Protein AF-A0AAP3EPN4-F1 (afdb_monomer_lite)

Secondary structure (DSSP, 8-state):
----GGGHHHHHHHHHHHHHTSS-HHHHHHHHHHHHHHHHHHHHTT--GGGHHHHHHHHGGG--GGGHHHHHHHHHHT--GGGPPP-HHHHHHHHHHS--SSSTTHHHHHHHHHTTT-SS--

Organism: Escherichia coli (NCBI:txid562)

Structure (mmCIF, N/CA/C/O backbone):
data_AF-A0AAP3EPN4-F1
#
_entry.id   AF-A0AAP3EPN4-F1
#
loop_
_atom_site.group_PDB
_atom_site.id
_atom_site.type_symbol
_atom_site.label_atom_id
_atom_site.label_alt_id
_atom_site.label_comp_id
_atom_site.label_asym_id
_atom_site.label_entity_id
_atom_site.label_seq_id
_atom_site.pdbx_PDB_ins_code
_atom_site.Cartn_x
_atom_site.Cartn_y
_atom_site.Cartn_z
_atom_site.occupancy
_atom_site.B_iso_or_equiv
_atom_site.auth_seq_id
_atom_site.auth_comp_id
_atom_site.auth_asym_id
_atom_site.auth_atom_id
_atom_site.pdbx_PDB_model_num
ATOM 1 N N . GLU A 1 1 ? -1.541 -12.455 -9.890 1.00 73.44 1 GLU A N 1
ATOM 2 C CA . GLU A 1 1 ? -2.104 -11.545 -8.868 1.00 73.44 1 GLU A CA 1
ATOM 3 C C . GLU A 1 1 ? -0.973 -10.913 -8.073 1.00 73.44 1 GLU A C 1
ATOM 5 O O . GLU A 1 1 ? 0.139 -11.437 -8.121 1.00 73.44 1 GLU A O 1
ATOM 10 N N . LEU A 1 2 ? -1.217 -9.777 -7.414 1.00 84.50 2 LEU A N 1
ATOM 11 C CA . LEU A 1 2 ? -0.227 -9.161 -6.533 1.00 84.50 2 LEU A CA 1
ATOM 12 C C . LEU A 1 2 ? -0.176 -9.968 -5.231 1.00 84.50 2 LEU A C 1
ATOM 14 O O . LEU A 1 2 ? -1.174 -10.050 -4.524 1.00 84.50 2 LEU A O 1
ATOM 18 N N . LYS A 1 3 ? 0.969 -10.583 -4.926 1.00 83.69 3 LYS A N 1
ATOM 19 C CA . LYS A 1 3 ? 1.144 -11.342 -3.680 1.00 83.69 3 LYS A CA 1
ATOM 20 C C . LYS A 1 3 ? 1.483 -10.391 -2.536 1.00 83.69 3 LYS A C 1
ATOM 22 O O . LYS A 1 3 ? 2.516 -9.723 -2.591 1.00 83.69 3 LYS A O 1
ATOM 27 N N . VAL A 1 4 ? 0.622 -10.339 -1.518 1.00 86.81 4 VAL A N 1
ATOM 28 C CA . VAL A 1 4 ? 0.752 -9.450 -0.346 1.00 86.81 4 VAL A CA 1
ATOM 29 C C . VAL A 1 4 ? 0.590 -10.230 0.965 1.00 86.81 4 VAL A C 1
ATOM 31 O O . VAL A 1 4 ? 0.007 -9.758 1.935 1.00 86.81 4 VAL A O 1
ATOM 34 N N . ASP A 1 5 ? 1.127 -11.445 1.001 1.00 90.44 5 ASP A N 1
ATOM 35 C CA . ASP A 1 5 ? 0.907 -12.415 2.086 1.00 90.44 5 ASP A CA 1
ATOM 36 C C . ASP A 1 5 ? 1.374 -11.877 3.454 1.00 90.44 5 ASP A C 1
ATOM 38 O O . ASP A 1 5 ? 0.765 -12.112 4.493 1.00 90.44 5 ASP A O 1
ATOM 42 N N . VAL A 1 6 ? 2.419 -11.047 3.447 1.00 90.25 6 VAL A N 1
ATOM 43 C CA . VAL A 1 6 ? 2.961 -10.355 4.630 1.00 90.25 6 VAL A CA 1
ATOM 44 C C . VAL A 1 6 ? 1.997 -9.351 5.276 1.00 90.25 6 VAL A C 1
ATOM 46 O O . VAL A 1 6 ? 2.216 -8.974 6.422 1.00 90.25 6 VAL A O 1
ATOM 49 N N . ALA A 1 7 ? 0.957 -8.901 4.568 1.00 94.12 7 ALA A N 1
ATOM 50 C CA . ALA A 1 7 ? -0.067 -8.016 5.121 1.00 94.12 7 ALA A CA 1
ATOM 51 C C . ALA A 1 7 ? -1.266 -8.782 5.699 1.00 94.12 7 ALA A C 1
ATOM 53 O O . ALA A 1 7 ? -2.132 -8.156 6.302 1.00 94.12 7 ALA A O 1
ATOM 54 N N . TYR A 1 8 ? -1.344 -10.109 5.539 1.00 93.88 8 TYR A N 1
ATOM 55 C CA . TYR A 1 8 ? -2.517 -10.890 5.950 1.00 93.88 8 TYR A CA 1
ATOM 56 C C . TYR A 1 8 ? -2.884 -10.732 7.429 1.00 93.88 8 TYR A C 1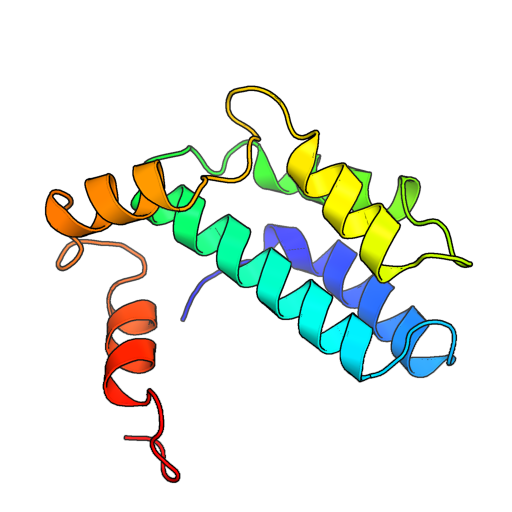
ATOM 58 O O . TYR A 1 8 ? -4.062 -10.502 7.692 1.00 93.88 8 TYR A O 1
ATOM 66 N N . PRO A 1 9 ? -1.941 -10.760 8.395 1.00 94.19 9 PRO A N 1
ATOM 67 C CA . PRO A 1 9 ? -2.295 -10.527 9.795 1.00 94.19 9 PRO A CA 1
ATOM 68 C C . PRO A 1 9 ? -2.957 -9.162 10.015 1.00 94.19 9 PRO A C 1
ATOM 70 O O . PRO A 1 9 ? -3.926 -9.054 10.759 1.00 94.19 9 PRO A O 1
ATOM 73 N N . PHE A 1 10 ? -2.469 -8.129 9.324 1.00 95.38 10 PHE A N 1
ATOM 74 C CA . PHE A 1 10 ? -3.044 -6.790 9.399 1.00 95.38 10 PHE A CA 1
ATOM 75 C C . PHE A 1 10 ? -4.426 -6.728 8.734 1.00 95.38 10 PHE A C 1
ATOM 77 O O . PHE A 1 10 ? -5.365 -6.210 9.325 1.00 95.38 10 PHE A O 1
ATOM 84 N N . LEU A 1 11 ? -4.584 -7.323 7.548 1.00 95.44 11 LEU A N 1
ATOM 85 C CA . LEU A 1 11 ? -5.867 -7.387 6.838 1.00 95.44 11 LEU A CA 1
ATOM 86 C C . LEU A 1 11 ? -6.943 -8.147 7.626 1.00 95.44 11 LEU A C 1
ATOM 88 O O . LEU A 1 11 ? -8.100 -7.739 7.609 1.00 95.44 11 LEU A O 1
ATOM 92 N N . LEU A 1 12 ? -6.573 -9.222 8.328 1.00 95.69 12 LEU A N 1
ATOM 93 C CA . LEU A 1 12 ? -7.491 -9.966 9.193 1.00 95.69 12 LEU A CA 1
ATOM 94 C C . LEU A 1 12 ? -7.980 -9.112 10.367 1.00 95.69 12 LEU A C 1
ATOM 96 O O 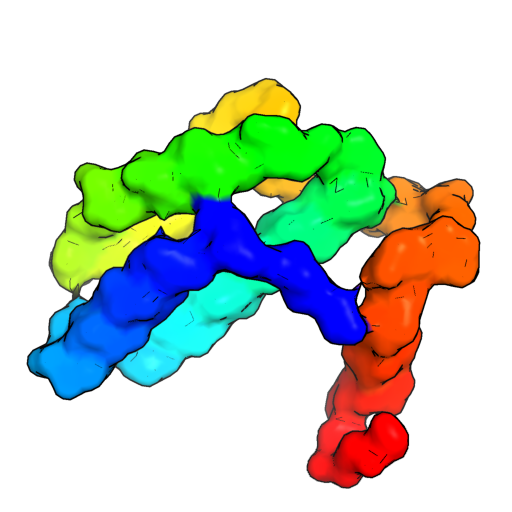. LEU A 1 12 ? -9.169 -9.137 10.672 1.00 95.69 12 LEU A O 1
ATOM 100 N N . ALA A 1 13 ? -7.091 -8.329 10.982 1.00 95.06 13 ALA A N 1
ATOM 101 C CA . ALA A 1 13 ? -7.464 -7.403 12.048 1.00 95.06 13 ALA A CA 1
ATOM 102 C C . ALA A 1 13 ? -8.412 -6.299 11.540 1.00 95.06 13 ALA A C 1
ATOM 104 O O . ALA A 1 13 ? -9.468 -6.081 12.124 1.00 95.06 13 ALA A O 1
ATOM 105 N N . LEU A 1 14 ? -8.102 -5.688 10.390 1.00 96.56 14 LEU A N 1
ATOM 106 C CA . LEU A 1 14 ? -8.982 -4.700 9.750 1.00 96.56 14 LEU A CA 1
ATOM 107 C C . LEU A 1 14 ? -10.366 -5.280 9.424 1.00 96.56 14 LEU A C 1
ATOM 109 O O . LEU A 1 14 ? -11.385 -4.621 9.604 1.00 96.56 14 LEU A O 1
ATOM 113 N N . TYR A 1 15 ? -10.408 -6.518 8.926 1.00 97.12 15 TYR A N 1
ATOM 114 C CA . TYR A 1 15 ? -11.663 -7.184 8.593 1.00 97.12 15 TYR A CA 1
ATOM 115 C C . TYR A 1 15 ? -12.503 -7.491 9.837 1.00 97.12 15 TYR A C 1
ATOM 117 O O . TYR A 1 15 ? -13.725 -7.361 9.792 1.00 97.12 15 TYR A O 1
ATOM 125 N N . HIS A 1 16 ? -11.862 -7.882 10.939 1.00 97.19 16 HIS A N 1
ATOM 126 C CA . HIS A 1 16 ? -12.528 -8.066 12.224 1.00 97.19 16 HIS A CA 1
ATOM 127 C C . HIS A 1 16 ? -13.173 -6.760 12.711 1.00 97.19 16 HIS A C 1
ATOM 129 O O . HIS A 1 16 ? -14.356 -6.757 13.046 1.00 97.19 16 HIS A O 1
ATOM 135 N N . ASP A 1 17 ? -12.443 -5.645 12.661 1.00 96.31 17 ASP A N 1
ATOM 136 C CA . ASP A 1 17 ? -12.964 -4.334 13.070 1.00 96.31 17 ASP A CA 1
ATOM 137 C C . ASP A 1 17 ? -14.113 -3.871 12.162 1.00 96.31 17 ASP A C 1
ATOM 139 O O . ASP A 1 17 ? -15.144 -3.404 12.645 1.00 96.31 17 ASP A O 1
ATOM 143 N N . TYR A 1 18 ? -13.997 -4.102 10.849 1.00 97.56 18 TYR A N 1
ATOM 144 C CA . TYR A 1 18 ? -15.093 -3.878 9.903 1.00 97.56 18 TYR A CA 1
ATOM 145 C C . TYR A 1 18 ? -16.332 -4.712 10.256 1.00 97.56 18 TYR A C 1
ATOM 147 O O . TYR A 1 18 ? -17.454 -4.206 10.242 1.00 97.56 18 TYR A O 1
ATOM 155 N N . LYS A 1 19 ? -16.152 -5.992 10.602 1.00 97.88 19 LYS A N 1
ATOM 156 C CA . LYS A 1 19 ? -17.264 -6.880 10.965 1.00 97.88 19 LYS A CA 1
ATOM 157 C C . LYS A 1 19 ? -17.951 -6.505 12.271 1.00 97.88 19 LYS A C 1
ATOM 159 O O . LYS A 1 19 ? -19.151 -6.745 12.380 1.00 97.88 19 LYS A O 1
ATOM 164 N N . ASN A 1 20 ? -17.229 -5.902 13.206 1.00 96.88 20 ASN A N 1
ATOM 165 C CA . ASN A 1 20 ? -17.780 -5.446 14.480 1.00 96.88 20 ASN A CA 1
ATOM 166 C C . ASN A 1 20 ? -18.388 -4.036 14.415 1.00 96.88 20 ASN A C 1
ATOM 168 O O . ASN A 1 20 ? -19.001 -3.603 15.385 1.00 96.88 20 ASN A O 1
ATOM 172 N N . GLY A 1 21 ? -18.249 -3.334 13.285 1.00 95.62 21 GLY A N 1
ATOM 173 C CA . GLY A 1 21 ? -18.766 -1.974 13.103 1.00 95.62 21 GLY A CA 1
ATOM 174 C C . GLY A 1 21 ? -17.828 -0.861 13.580 1.00 95.62 21 GLY A C 1
ATOM 175 O O . GLY A 1 21 ? -18.207 0.303 13.509 1.00 95.62 21 GLY A O 1
ATOM 176 N N . ASP A 1 22 ? -16.605 -1.197 14.000 1.00 95.19 22 ASP A N 1
ATOM 177 C CA . ASP A 1 22 ? -15.563 -0.240 14.410 1.00 95.19 22 ASP A CA 1
ATOM 178 C C . ASP A 1 22 ? -14.920 0.479 13.207 1.00 95.19 22 ASP A C 1
ATOM 180 O O . ASP A 1 22 ? -14.286 1.521 13.363 1.00 95.19 22 ASP A O 1
ATOM 184 N N . LEU A 1 23 ? -15.053 -0.088 12.003 1.00 96.62 23 LEU A N 1
ATOM 185 C CA . LEU A 1 23 ? -14.482 0.431 10.763 1.00 96.62 23 LEU A CA 1
ATOM 186 C C . LEU A 1 23 ? -15.546 0.462 9.663 1.00 96.62 23 LEU A C 1
ATOM 188 O O . LEU A 1 23 ? -16.172 -0.555 9.360 1.00 96.62 23 LEU A O 1
ATOM 192 N N . SER A 1 24 ? -15.733 1.622 9.032 1.00 97.12 24 SER A N 1
ATOM 193 C CA . SER A 1 24 ? -16.702 1.772 7.946 1.00 97.12 24 SER A CA 1
ATOM 194 C C . SER A 1 24 ? -16.296 0.958 6.709 1.00 97.12 24 SER A C 1
ATOM 196 O O . SER A 1 24 ? -15.120 0.668 6.474 1.00 97.12 24 SER A O 1
ATOM 198 N N . HIS A 1 25 ? -17.274 0.592 5.874 1.00 97.25 25 HIS A N 1
ATOM 199 C CA . HIS A 1 25 ? -16.996 -0.116 4.620 1.00 97.25 25 HIS A CA 1
ATOM 200 C C . HIS A 1 25 ? -16.088 0.698 3.681 1.00 97.25 25 HIS A C 1
ATOM 202 O O . HIS A 1 25 ? -15.191 0.143 3.041 1.00 97.25 25 HIS A O 1
ATOM 208 N N . GLU A 1 26 ? -16.317 2.010 3.605 1.00 97.75 26 GLU A N 1
ATOM 209 C CA . GLU A 1 26 ? -15.574 2.921 2.734 1.00 97.75 26 GLU A CA 1
ATOM 210 C C . GLU A 1 26 ? -14.121 3.075 3.192 1.00 97.75 26 GLU A C 1
ATOM 212 O O . GLU A 1 26 ? -13.199 2.985 2.372 1.00 97.75 26 GLU A O 1
ATOM 217 N N . ASP A 1 27 ? -13.902 3.212 4.501 1.00 97.56 27 ASP A N 1
ATOM 218 C CA . ASP A 1 27 ? -12.562 3.290 5.081 1.00 97.56 27 ASP A CA 1
ATOM 219 C C . ASP A 1 27 ? -11.818 1.967 4.928 1.00 97.56 27 ASP A C 1
ATOM 221 O O . ASP A 1 27 ? -10.665 1.954 4.498 1.00 97.56 27 ASP A O 1
ATOM 225 N N . PHE A 1 28 ? -12.483 0.839 5.191 1.00 97.81 28 PHE A N 1
ATOM 226 C CA . PHE A 1 28 ? -11.908 -0.490 4.994 1.00 97.81 28 PHE A CA 1
ATOM 227 C C . PHE A 1 28 ? -11.420 -0.690 3.554 1.00 97.81 28 PHE A C 1
ATOM 229 O O . PHE A 1 28 ? -10.271 -1.086 3.323 1.00 97.81 28 PHE A O 1
ATOM 236 N N . LEU A 1 29 ? -12.258 -0.354 2.568 1.00 97.56 29 LEU A N 1
ATOM 237 C CA . LEU A 1 29 ? -11.893 -0.435 1.156 1.00 97.56 29 LEU A CA 1
ATOM 238 C C . LEU A 1 29 ? -10.734 0.512 0.813 1.00 97.56 29 LEU A C 1
ATOM 240 O O . LEU A 1 29 ? -9.829 0.141 0.057 1.00 97.56 29 LEU A O 1
ATOM 244 N N . SER A 1 30 ? -10.738 1.721 1.374 1.00 97.94 30 SER A N 1
ATOM 245 C CA . SER A 1 30 ? -9.682 2.717 1.178 1.00 97.94 30 SER A CA 1
ATOM 246 C C . SER A 1 30 ? -8.341 2.243 1.739 1.00 97.94 30 SER A C 1
ATOM 248 O O . SER A 1 30 ? -7.319 2.347 1.057 1.00 97.94 30 SER A O 1
ATOM 250 N N . ILE A 1 31 ? -8.334 1.624 2.922 1.00 97.38 31 ILE A N 1
ATOM 251 C CA . ILE A 1 31 ? -7.134 1.043 3.534 1.00 97.38 31 ILE A CA 1
ATOM 252 C C . ILE A 1 31 ? -6.590 -0.109 2.682 1.00 97.38 31 ILE A C 1
ATOM 254 O O . ILE A 1 31 ? -5.387 -0.160 2.418 1.00 97.38 31 ILE A O 1
ATOM 258 N N . ILE A 1 32 ? -7.449 -1.003 2.180 1.00 96.50 32 ILE A N 1
ATOM 259 C CA . ILE A 1 32 ? -7.021 -2.089 1.281 1.00 96.50 32 ILE A CA 1
ATOM 260 C C . ILE A 1 32 ? -6.357 -1.523 0.020 1.00 96.50 32 ILE A C 1
ATOM 262 O O . ILE A 1 32 ? -5.289 -1.993 -0.385 1.00 96.50 32 ILE A O 1
ATOM 266 N N . ARG A 1 33 ? -6.946 -0.484 -0.583 1.00 96.06 33 ARG A N 1
ATOM 267 C CA . ARG A 1 33 ? -6.370 0.196 -1.754 1.00 96.06 33 ARG A CA 1
ATOM 268 C C . ARG A 1 33 ? -5.023 0.850 -1.437 1.00 96.06 33 ARG A C 1
ATOM 270 O O . ARG A 1 33 ? -4.122 0.798 -2.274 1.00 96.06 33 ARG A O 1
ATOM 277 N N . LEU A 1 34 ? -4.849 1.418 -0.241 1.00 97.06 34 LEU A N 1
ATOM 278 C CA . LEU A 1 34 ? -3.564 1.966 0.211 1.00 97.06 34 LEU A CA 1
ATOM 279 C C . LEU A 1 34 ? -2.494 0.877 0.344 1.00 97.06 34 LEU A C 1
ATOM 281 O O . LEU A 1 34 ? -1.388 1.056 -0.162 1.00 97.06 34 LEU A O 1
ATOM 285 N N . ILE A 1 35 ? -2.825 -0.261 0.961 1.00 96.62 35 ILE A N 1
ATOM 286 C CA . ILE A 1 35 ? -1.918 -1.413 1.099 1.00 96.62 35 ILE A CA 1
ATOM 287 C C . ILE A 1 35 ? -1.494 -1.929 -0.281 1.00 96.62 35 ILE A C 1
ATOM 289 O O . ILE A 1 35 ? -0.304 -2.141 -0.533 1.00 96.62 35 ILE A O 1
ATOM 293 N N . GLU A 1 36 ? -2.457 -2.100 -1.188 1.00 95.19 36 GLU A N 1
ATOM 294 C CA . GLU A 1 36 ? -2.209 -2.534 -2.561 1.00 95.19 36 GLU A CA 1
ATOM 295 C C . GLU A 1 36 ? -1.290 -1.553 -3.306 1.00 95.19 36 GLU A C 1
ATOM 297 O O . GLU A 1 36 ? -0.277 -1.963 -3.879 1.00 95.19 36 GLU A O 1
ATOM 302 N N . SER A 1 37 ? -1.608 -0.255 -3.247 1.00 96.12 37 SER A N 1
ATOM 303 C CA . SER A 1 37 ? -0.821 0.816 -3.864 1.00 96.12 37 SER A CA 1
ATOM 304 C C . SER A 1 37 ? 0.605 0.846 -3.317 1.00 96.12 37 SER A C 1
ATOM 306 O O . SER A 1 37 ? 1.559 0.843 -4.092 1.00 96.12 37 SER A O 1
ATOM 308 N N . TYR A 1 38 ? 0.772 0.782 -1.994 1.00 97.00 38 TYR A N 1
ATOM 309 C CA . TYR A 1 38 ? 2.077 0.750 -1.339 1.00 97.00 38 TYR A CA 1
ATOM 310 C C . TYR A 1 38 ? 2.942 -0.403 -1.860 1.00 97.00 38 TYR A C 1
ATOM 312 O O . TYR A 1 38 ? 4.077 -0.201 -2.294 1.00 97.00 38 TYR A O 1
ATOM 320 N N . VAL A 1 39 ? 2.401 -1.622 -1.868 1.00 95.81 39 VAL A N 1
ATOM 321 C CA . VAL A 1 39 ? 3.151 -2.824 -2.258 1.00 95.81 39 VAL A CA 1
ATOM 322 C C . VAL A 1 39 ? 3.482 -2.806 -3.745 1.00 95.81 39 VAL A C 1
ATOM 324 O O . VAL A 1 39 ? 4.619 -3.095 -4.128 1.00 95.81 39 VAL A O 1
ATOM 327 N N . PHE A 1 40 ? 2.519 -2.428 -4.588 1.00 95.56 40 PHE A N 1
ATOM 328 C CA . PHE A 1 40 ? 2.731 -2.365 -6.027 1.00 95.56 40 PHE A CA 1
ATOM 329 C C . PHE A 1 40 ? 3.746 -1.285 -6.406 1.00 95.56 40 PHE A C 1
ATOM 331 O O . PHE A 1 40 ? 4.694 -1.562 -7.145 1.00 95.56 40 PHE A O 1
ATOM 338 N N . ARG A 1 41 ? 3.613 -0.078 -5.846 1.00 96.56 41 ARG A N 1
ATOM 339 C CA . ARG A 1 41 ? 4.549 1.017 -6.103 1.00 96.56 41 ARG A CA 1
ATOM 340 C C . ARG A 1 41 ? 5.962 0.674 -5.662 1.00 96.56 41 ARG A C 1
ATOM 342 O O . ARG A 1 41 ? 6.896 0.950 -6.408 1.00 96.56 41 ARG A O 1
ATOM 349 N N . ARG A 1 42 ? 6.142 0.032 -4.502 1.00 95.81 42 ARG A N 1
ATOM 350 C CA . ARG A 1 42 ? 7.467 -0.436 -4.058 1.00 95.81 42 ARG A CA 1
ATOM 351 C C . ARG A 1 42 ? 8.075 -1.427 -5.039 1.00 95.81 42 ARG A C 1
ATOM 353 O O . ARG A 1 42 ? 9.260 -1.328 -5.337 1.00 95.81 42 ARG A O 1
ATOM 360 N N . ALA A 1 43 ? 7.269 -2.341 -5.569 1.00 94.56 43 ALA A N 1
ATOM 361 C CA . ALA A 1 43 ? 7.736 -3.320 -6.538 1.00 94.56 43 ALA A CA 1
ATOM 362 C C . ALA A 1 43 ? 8.155 -2.664 -7.873 1.00 94.56 43 ALA A C 1
ATOM 364 O O . ALA A 1 43 ? 9.185 -3.041 -8.435 1.00 94.56 43 ALA A O 1
ATOM 365 N N . VAL A 1 44 ? 7.412 -1.655 -8.346 1.00 95.81 44 VAL A N 1
ATOM 366 C CA . VAL A 1 44 ? 7.797 -0.846 -9.519 1.00 95.81 44 VAL A CA 1
ATOM 367 C C . VAL A 1 44 ? 9.048 -0.015 -9.228 1.00 95.81 44 VAL A C 1
ATOM 369 O O . VAL A 1 44 ? 9.969 -0.011 -10.030 1.00 95.81 44 VAL A O 1
ATOM 372 N N . CYS A 1 45 ? 9.160 0.599 -8.052 1.00 95.81 45 CYS A N 1
ATOM 373 C CA . CYS A 1 45 ? 10.311 1.429 -7.679 1.00 95.81 45 CYS A CA 1
ATOM 374 C C . CYS A 1 45 ? 11.520 0.630 -7.153 1.00 95.81 45 CYS A C 1
ATOM 376 O O . CYS A 1 45 ? 12.381 1.188 -6.480 1.00 95.81 45 CYS A O 1
ATOM 378 N N . ALA A 1 46 ? 11.587 -0.680 -7.421 1.00 94.00 46 ALA A N 1
ATOM 379 C CA . ALA A 1 46 ? 12.690 -1.561 -7.019 1.00 94.00 46 ALA A CA 1
ATOM 380 C C . ALA A 1 46 ? 12.965 -1.660 -5.504 1.00 94.00 46 ALA A C 1
ATOM 382 O O . ALA A 1 46 ? 14.058 -2.066 -5.108 1.00 94.00 46 ALA A O 1
ATOM 383 N N . ILE A 1 47 ? 12.012 -1.307 -4.639 1.00 94.88 47 ILE A N 1
ATOM 384 C CA . ILE A 1 47 ? 12.250 -1.254 -3.194 1.00 94.88 47 ILE A CA 1
ATOM 385 C C . ILE A 1 47 ? 12.113 -2.664 -2.582 1.00 94.88 47 ILE A C 1
ATOM 387 O O . ILE A 1 47 ? 11.056 -3.286 -2.730 1.00 94.88 47 ILE A O 1
ATOM 391 N N . PRO A 1 48 ? 13.130 -3.181 -1.859 1.00 91.75 48 PRO A N 1
ATOM 392 C CA . PRO A 1 48 ? 13.136 -4.557 -1.353 1.00 91.75 48 PRO A CA 1
ATOM 393 C C . PRO A 1 48 ? 11.999 -4.900 -0.379 1.00 91.75 48 PRO A C 1
ATOM 395 O O . PRO A 1 48 ? 11.644 -4.130 0.513 1.00 91.75 48 PRO A O 1
ATOM 398 N N . THR A 1 49 ? 11.465 -6.118 -0.473 1.00 91.19 49 THR A N 1
ATOM 399 C CA . THR A 1 49 ? 10.317 -6.579 0.332 1.00 91.19 49 THR A CA 1
ATOM 400 C C . THR A 1 49 ? 10.677 -7.076 1.733 1.00 91.19 49 THR A C 1
ATOM 402 O O . THR A 1 49 ? 9.778 -7.344 2.529 1.00 91.19 49 THR A O 1
ATOM 405 N N . ASN A 1 50 ? 11.965 -7.183 2.069 1.00 90.56 50 ASN A N 1
ATOM 406 C CA . ASN A 1 50 ? 12.464 -7.698 3.355 1.00 90.56 50 ASN A CA 1
ATOM 407 C C . ASN A 1 50 ? 11.968 -6.902 4.578 1.00 90.56 50 ASN A C 1
ATOM 409 O O . ASN A 1 50 ? 11.964 -7.410 5.697 1.00 90.56 50 ASN A O 1
ATOM 413 N N . SER A 1 51 ? 11.517 -5.665 4.366 1.00 91.25 51 SER A N 1
ATOM 414 C CA . SER A 1 51 ? 10.951 -4.821 5.413 1.00 91.25 51 SER A CA 1
ATOM 415 C C . SER A 1 51 ? 9.456 -5.032 5.649 1.00 91.25 51 SER A C 1
ATOM 417 O O . SER A 1 51 ? 8.972 -4.641 6.706 1.00 91.25 51 SER A O 1
ATOM 419 N N . LEU A 1 52 ? 8.716 -5.600 4.687 1.00 92.69 52 LEU A N 1
ATOM 420 C CA . LEU A 1 52 ? 7.250 -5.518 4.665 1.00 92.69 52 LEU A CA 1
ATOM 421 C C . LEU A 1 52 ? 6.597 -6.162 5.884 1.00 92.69 52 LEU A C 1
ATOM 423 O O . LEU A 1 52 ? 5.681 -5.576 6.444 1.00 92.69 52 LEU A O 1
ATOM 427 N N . ASN A 1 53 ? 7.088 -7.325 6.316 1.00 91.56 53 ASN A N 1
ATOM 428 C CA . ASN A 1 53 ? 6.536 -8.014 7.482 1.00 91.56 53 ASN A CA 1
ATOM 429 C C . ASN A 1 53 ? 6.650 -7.136 8.745 1.00 91.56 53 ASN A C 1
ATOM 431 O O . ASN A 1 53 ? 5.664 -6.868 9.425 1.00 91.56 53 ASN A O 1
ATOM 435 N N . LYS A 1 54 ? 7.845 -6.578 8.994 1.00 89.81 54 LYS A N 1
ATOM 436 C CA . LYS A 1 54 ? 8.065 -5.641 10.108 1.00 89.81 54 LYS A CA 1
ATOM 437 C C . LYS A 1 54 ? 7.258 -4.357 9.946 1.00 89.81 54 LYS A C 1
ATOM 439 O O . LYS A 1 54 ? 6.804 -3.823 10.946 1.00 89.81 54 LYS A O 1
ATOM 444 N N . THR A 1 55 ? 7.095 -3.863 8.718 1.00 93.06 55 THR A N 1
ATOM 445 C CA . THR A 1 55 ? 6.266 -2.692 8.427 1.00 93.06 55 THR A CA 1
ATOM 446 C C . THR A 1 55 ? 4.817 -2.960 8.828 1.00 93.06 55 THR A C 1
ATOM 448 O O . THR A 1 55 ? 4.317 -2.256 9.690 1.00 93.06 55 THR A O 1
ATOM 451 N N . PHE A 1 56 ? 4.155 -3.990 8.292 1.00 94.50 56 PHE A N 1
ATOM 452 C CA . PHE A 1 56 ? 2.737 -4.246 8.580 1.00 94.50 56 PHE A CA 1
ATOM 453 C C . PHE A 1 56 ? 2.468 -4.642 10.035 1.00 94.50 56 PHE A C 1
ATOM 455 O O . PHE A 1 56 ? 1.431 -4.273 10.578 1.00 94.50 56 PHE A O 1
ATOM 462 N N . ALA A 1 57 ? 3.417 -5.297 10.708 1.00 90.94 57 ALA A N 1
ATOM 463 C CA . ALA A 1 57 ? 3.291 -5.623 12.128 1.00 90.94 57 ALA A CA 1
ATOM 464 C C . ALA A 1 57 ? 3.173 -4.387 13.045 1.00 90.94 57 ALA A C 1
ATOM 466 O O . ALA A 1 57 ? 2.702 -4.515 14.176 1.00 90.94 57 ALA A O 1
ATOM 467 N N . THR A 1 58 ? 3.589 -3.192 12.600 1.00 90.62 58 THR A N 1
ATOM 468 C CA . THR A 1 58 ? 3.427 -1.959 13.391 1.00 90.62 58 THR A CA 1
ATOM 469 C C . THR A 1 58 ? 2.115 -1.228 13.133 1.00 90.62 58 THR A C 1
ATOM 471 O O . THR A 1 58 ? 1.739 -0.408 13.963 1.00 90.62 58 THR A O 1
ATOM 474 N N . PHE A 1 59 ? 1.402 -1.527 12.041 1.00 92.31 59 PHE A N 1
ATOM 475 C CA . PHE A 1 59 ? 0.222 -0.756 11.632 1.00 92.31 59 PHE A CA 1
ATOM 476 C C . PHE A 1 59 ? -0.906 -0.831 12.651 1.00 92.31 59 PHE A C 1
ATOM 478 O O . PHE A 1 59 ? -1.489 0.190 12.982 1.00 92.31 59 PHE A O 1
ATOM 485 N N . TYR A 1 60 ? -1.182 -2.011 13.204 1.00 90.00 60 TYR A N 1
ATOM 486 C CA . TYR A 1 60 ? -2.285 -2.146 14.155 1.00 90.00 60 TYR A CA 1
ATOM 487 C C . TYR A 1 60 ? -2.068 -1.320 15.436 1.00 90.00 60 TYR A C 1
ATOM 489 O O . TYR A 1 60 ? -3.018 -0.843 16.042 1.00 90.00 60 TYR A O 1
ATOM 497 N N . LYS A 1 61 ? -0.807 -1.090 15.832 1.00 90.94 61 LYS A N 1
ATOM 498 C CA . LYS A 1 61 ? -0.466 -0.347 17.057 1.00 90.94 61 LYS A CA 1
ATOM 499 C C . LYS A 1 61 ? -0.652 1.164 16.939 1.00 90.94 61 LYS A C 1
ATOM 501 O O . LYS A 1 61 ? -0.653 1.837 17.961 1.00 90.94 61 LYS A O 1
ATOM 506 N N . VAL A 1 62 ? -0.728 1.690 15.719 1.00 92.12 62 VAL A N 1
ATOM 507 C CA . VAL A 1 62 ? -0.825 3.136 15.465 1.00 92.12 62 VAL A CA 1
ATOM 508 C C . VAL A 1 62 ? -2.247 3.581 15.128 1.00 92.12 62 VAL A C 1
ATOM 510 O O . VAL A 1 62 ? -2.464 4.765 14.892 1.00 92.12 62 VAL A O 1
ATOM 513 N N . ILE A 1 63 ? -3.206 2.649 15.085 1.00 94.31 63 ILE A N 1
ATOM 514 C CA . ILE A 1 63 ? -4.598 2.959 14.758 1.00 94.31 63 ILE A CA 1
ATOM 515 C C . ILE A 1 63 ? -5.205 3.800 15.877 1.00 94.31 63 ILE A C 1
ATOM 517 O O . ILE A 1 63 ? -5.260 3.373 17.031 1.00 94.31 63 ILE A O 1
ATOM 521 N N . ASN A 1 64 ? -5.717 4.971 15.509 1.00 94.81 64 ASN A N 1
ATOM 522 C CA . ASN A 1 64 ? -6.633 5.733 16.343 1.00 94.81 64 ASN A CA 1
ATOM 523 C C . ASN A 1 64 ? -8.067 5.379 15.932 1.00 94.81 64 ASN A C 1
ATOM 525 O O . ASN A 1 64 ? -8.460 5.693 14.814 1.00 94.81 64 ASN A O 1
ATOM 529 N N . LYS A 1 65 ? -8.854 4.759 16.820 1.00 91.44 65 LYS A N 1
ATOM 530 C CA . LYS A 1 65 ? -10.237 4.350 16.512 1.00 91.44 65 LYS A CA 1
ATOM 531 C C . LYS A 1 65 ? -11.166 5.518 16.166 1.00 91.44 65 LYS A C 1
ATOM 533 O O . LYS A 1 65 ? -12.096 5.325 15.397 1.00 91.44 65 LYS A O 1
ATOM 538 N N . GLU A 1 66 ? -10.900 6.717 16.682 1.00 93.94 66 GLU A N 1
ATOM 539 C CA . GLU A 1 66 ? -11.684 7.917 16.356 1.00 93.94 66 GLU A CA 1
ATOM 540 C C . GLU A 1 66 ? -11.376 8.440 14.946 1.00 93.94 66 GLU A C 1
ATOM 542 O O . GLU A 1 66 ? -12.238 9.023 14.301 1.00 93.94 66 GLU A O 1
ATOM 547 N N . ASN A 1 67 ? -10.154 8.200 14.456 1.00 95.00 67 ASN A N 1
ATOM 548 C CA . ASN A 1 67 ? -9.658 8.669 13.159 1.00 95.00 67 ASN A CA 1
ATOM 549 C C . ASN A 1 67 ? -8.963 7.514 12.417 1.00 95.00 67 ASN A C 1
ATOM 551 O O . ASN A 1 67 ? -7.764 7.560 12.115 1.00 95.00 67 ASN A O 1
ATOM 555 N N . TYR A 1 68 ? -9.713 6.433 12.176 1.00 95.81 68 TYR A N 1
ATOM 556 C CA . TYR A 1 68 ? -9.170 5.137 11.755 1.00 95.81 68 TYR A CA 1
ATOM 557 C C . TYR A 1 68 ? -8.374 5.242 10.447 1.00 95.81 68 TYR A C 1
ATOM 559 O O . TYR A 1 68 ? -7.182 4.924 10.414 1.00 95.81 68 TYR A O 1
ATOM 567 N N . LEU A 1 69 ? -9.002 5.729 9.372 1.00 96.50 69 LEU A N 1
ATOM 568 C CA . LEU A 1 69 ? -8.358 5.877 8.063 1.00 96.50 69 LEU A CA 1
ATOM 569 C C . LEU A 1 69 ? -7.169 6.847 8.113 1.00 96.50 69 LEU A C 1
ATOM 571 O O . LEU A 1 69 ? -6.094 6.533 7.596 1.00 96.50 69 LEU A O 1
ATOM 575 N N . GLU A 1 70 ? -7.350 8.004 8.750 1.00 97.50 70 GLU A N 1
ATOM 576 C CA . GLU A 1 70 ? -6.335 9.058 8.810 1.00 97.50 70 GLU A CA 1
ATOM 577 C C . GLU A 1 70 ? -5.083 8.592 9.560 1.00 97.50 70 GLU A C 1
ATOM 579 O O . GLU A 1 70 ? -3.968 8.780 9.077 1.00 97.50 70 GLU A O 1
ATOM 584 N N . SER A 1 71 ? -5.240 7.883 10.683 1.00 97.06 71 SER A N 1
ATOM 585 C CA . SER A 1 71 ? -4.101 7.341 11.436 1.00 97.06 71 SER A CA 1
ATOM 586 C C . SER A 1 71 ? -3.227 6.396 10.596 1.00 97.06 71 SER A C 1
ATOM 588 O O . SER A 1 71 ? -1.995 6.457 10.651 1.00 97.06 71 SER A O 1
ATOM 590 N N . ILE A 1 72 ? -3.843 5.582 9.731 1.00 96.81 72 ILE A N 1
ATOM 591 C CA . ILE A 1 72 ? -3.137 4.697 8.795 1.00 96.81 72 ILE A CA 1
ATOM 592 C C . ILE A 1 72 ? -2.452 5.497 7.679 1.00 96.81 72 ILE A C 1
ATOM 594 O O . ILE A 1 72 ? -1.312 5.192 7.318 1.00 96.81 72 ILE A O 1
ATOM 598 N N . GLN A 1 73 ? -3.115 6.520 7.133 1.00 97.25 73 GLN A N 1
ATOM 599 C CA . GLN A 1 73 ? -2.537 7.402 6.112 1.00 97.25 73 GLN A CA 1
ATOM 600 C C . GLN A 1 73 ? -1.306 8.144 6.644 1.00 97.25 73 GLN A C 1
ATOM 602 O O . GLN A 1 73 ? -0.248 8.111 6.011 1.00 97.25 73 GLN A O 1
ATOM 607 N N . VAL A 1 74 ? -1.412 8.739 7.834 1.00 96.94 74 VAL A N 1
ATOM 608 C CA . VAL A 1 74 ? -0.305 9.409 8.529 1.00 96.94 74 VAL A CA 1
ATOM 609 C C . VAL A 1 74 ? 0.851 8.438 8.758 1.00 96.94 74 VAL A C 1
ATOM 611 O O . VAL A 1 74 ? 2.006 8.773 8.491 1.00 96.94 74 VAL A O 1
ATOM 614 N N . HIS A 1 75 ? 0.567 7.206 9.188 1.00 96.62 75 HIS A N 1
ATOM 615 C CA . HIS A 1 75 ? 1.615 6.204 9.374 1.00 96.62 75 HIS A CA 1
ATOM 616 C C . HIS A 1 75 ? 2.331 5.849 8.070 1.00 96.62 75 HIS A C 1
ATOM 618 O O . HIS A 1 75 ? 3.558 5.787 8.055 1.00 96.62 75 HIS A O 1
ATOM 624 N N . PHE A 1 76 ? 1.600 5.677 6.962 1.00 97.06 76 PHE A N 1
ATOM 625 C CA . PHE A 1 76 ? 2.201 5.459 5.642 1.00 97.06 76 PHE A CA 1
ATOM 626 C C . PHE A 1 76 ? 3.112 6.616 5.211 1.00 97.06 76 PHE A C 1
ATOM 628 O O . PHE A 1 76 ? 4.208 6.357 4.706 1.00 97.06 76 PHE A O 1
ATOM 635 N N . LEU A 1 77 ? 2.679 7.865 5.418 1.00 96.00 77 LEU A N 1
ATOM 636 C CA . LEU A 1 77 ? 3.456 9.067 5.089 1.00 96.00 77 LEU A CA 1
ATOM 637 C C . LEU A 1 77 ? 4.750 9.160 5.906 1.00 96.00 77 LEU A C 1
ATOM 639 O O . LEU A 1 77 ? 5.783 9.568 5.380 1.00 96.00 77 LEU A O 1
ATOM 643 N N . ASN A 1 78 ? 4.713 8.720 7.164 1.00 95.69 78 ASN A N 1
ATOM 644 C CA . ASN A 1 78 ? 5.852 8.769 8.080 1.00 95.69 78 ASN A CA 1
ATOM 645 C C . ASN A 1 78 ? 6.828 7.585 7.943 1.00 95.69 78 ASN A C 1
ATOM 647 O O . ASN A 1 78 ? 7.830 7.531 8.662 1.00 95.69 78 ASN A O 1
ATOM 651 N N . LEU A 1 79 ? 6.583 6.621 7.044 1.00 95.75 79 LEU A N 1
ATOM 652 C CA . LEU A 1 79 ? 7.502 5.496 6.851 1.00 95.75 79 LEU A CA 1
ATOM 653 C C . LEU A 1 79 ? 8.868 5.983 6.320 1.00 95.75 79 LEU A C 1
ATOM 655 O O . LEU A 1 79 ? 8.939 6.560 5.234 1.00 95.75 79 LEU A O 1
ATOM 659 N N . PRO A 1 80 ? 9.984 5.697 7.016 1.00 93.31 80 PRO A N 1
ATOM 660 C CA . PRO A 1 80 ? 11.278 6.267 6.661 1.00 93.31 80 PRO A CA 1
ATOM 661 C C . PRO A 1 80 ? 12.015 5.456 5.589 1.00 93.31 80 PRO A C 1
ATOM 663 O O . PRO A 1 80 ? 11.879 4.229 5.503 1.00 93.31 80 PRO A O 1
ATOM 666 N N . SER A 1 81 ? 12.909 6.131 4.857 1.00 90.94 81 SER A N 1
ATOM 667 C CA . SER A 1 81 ? 13.978 5.520 4.048 1.00 90.94 81 SER A CA 1
ATOM 668 C C . SER A 1 81 ? 13.480 4.342 3.189 1.00 90.94 81 SER A C 1
ATOM 670 O O . SER A 1 81 ? 12.535 4.489 2.427 1.00 90.94 81 SER A O 1
ATOM 672 N N . TYR A 1 82 ? 14.065 3.150 3.307 1.00 90.00 82 TYR A N 1
ATOM 673 C CA . TYR A 1 82 ? 13.715 1.971 2.509 1.00 90.00 82 TYR A CA 1
ATOM 674 C C . TYR A 1 82 ? 12.319 1.382 2.801 1.00 90.00 82 TYR A C 1
ATOM 676 O O . TYR A 1 82 ? 11.870 0.495 2.071 1.00 90.00 82 TYR A O 1
ATOM 684 N N . ARG A 1 83 ? 11.618 1.847 3.847 1.00 95.38 83 ARG A N 1
ATOM 685 C CA . ARG A 1 83 ? 10.218 1.481 4.141 1.00 95.38 83 ARG A CA 1
ATOM 686 C C . ARG A 1 83 ? 9.213 2.473 3.563 1.00 95.38 83 ARG A C 1
ATOM 688 O O . ARG A 1 83 ? 8.023 2.181 3.619 1.00 95.38 83 ARG A O 1
ATOM 695 N N . ARG A 1 84 ? 9.668 3.610 3.038 1.00 96.12 84 ARG A N 1
ATOM 696 C CA . ARG A 1 84 ? 8.823 4.710 2.561 1.00 96.12 84 ARG A CA 1
ATOM 697 C C . ARG A 1 84 ? 7.762 4.270 1.551 1.00 96.12 84 ARG A C 1
ATOM 699 O O . ARG A 1 84 ? 7.948 3.292 0.819 1.00 96.12 84 ARG A O 1
ATOM 706 N N . PHE A 1 85 ? 6.686 5.043 1.478 1.00 97.69 85 PHE A N 1
ATOM 707 C CA . PHE A 1 85 ? 5.684 4.949 0.423 1.00 97.69 85 PHE A CA 1
ATOM 708 C C . PHE A 1 85 ? 6.160 5.750 -0.807 1.00 97.69 85 PHE A C 1
ATOM 710 O O . PHE A 1 85 ? 6.367 6.956 -0.689 1.00 97.69 85 PHE A O 1
ATOM 717 N N . PRO A 1 86 ? 6.355 5.129 -1.986 1.00 97.88 86 PRO A N 1
ATOM 718 C CA . PRO A 1 86 ? 6.710 5.856 -3.207 1.00 97.88 86 PRO A CA 1
ATOM 719 C C . PRO A 1 86 ? 5.690 6.923 -3.618 1.00 97.88 86 PRO A C 1
ATOM 721 O O . PRO A 1 86 ? 4.515 6.610 -3.838 1.00 97.88 86 PRO A O 1
ATOM 724 N N . ASN A 1 87 ? 6.141 8.165 -3.789 1.00 96.94 87 ASN A N 1
ATOM 725 C CA . ASN A 1 87 ? 5.280 9.234 -4.294 1.00 96.94 87 ASN A CA 1
ATOM 726 C C . ASN A 1 87 ? 4.959 9.065 -5.793 1.00 96.94 87 ASN A C 1
ATOM 728 O O . ASN A 1 87 ? 5.439 8.149 -6.466 1.00 96.94 87 ASN A O 1
ATOM 732 N N . ASP A 1 88 ? 4.086 9.923 -6.311 1.00 97.81 88 ASP A N 1
ATOM 733 C CA . ASP A 1 88 ? 3.623 9.837 -7.697 1.00 97.81 88 ASP A CA 1
ATOM 734 C C . ASP A 1 88 ? 4.729 10.084 -8.719 1.00 97.81 88 ASP A C 1
ATOM 736 O O . ASP A 1 88 ? 4.757 9.412 -9.749 1.00 97.81 88 ASP A O 1
ATOM 740 N N . ASP A 1 89 ? 5.640 11.014 -8.448 1.00 98.00 89 ASP A N 1
ATOM 741 C CA . ASP A 1 89 ? 6.680 11.398 -9.401 1.00 98.00 89 ASP A CA 1
ATOM 742 C C . ASP A 1 89 ? 7.728 10.302 -9.560 1.00 98.00 89 ASP A C 1
ATOM 744 O O . ASP A 1 89 ? 8.088 9.943 -10.685 1.00 98.00 89 ASP A O 1
ATOM 748 N N . GLU A 1 90 ? 8.178 9.707 -8.451 1.00 96.81 90 GLU A N 1
ATOM 749 C CA . GLU A 1 90 ? 9.071 8.555 -8.528 1.00 96.81 90 GLU A CA 1
ATOM 750 C C . GLU A 1 90 ? 8.381 7.364 -9.192 1.00 96.81 90 GLU A C 1
ATOM 752 O O . GLU A 1 90 ? 8.974 6.734 -10.063 1.00 96.81 90 GLU A O 1
ATOM 757 N N . PHE A 1 91 ? 7.113 7.099 -8.864 1.00 97.44 91 PHE A N 1
ATOM 758 C CA . PHE A 1 91 ? 6.395 5.965 -9.426 1.00 97.44 91 PHE A CA 1
ATOM 759 C C . PHE A 1 91 ? 6.217 6.129 -10.935 1.00 97.44 91 PHE A C 1
ATOM 761 O O . PHE A 1 91 ? 6.514 5.205 -11.685 1.00 97.44 91 PHE A O 1
ATOM 768 N N . LYS A 1 92 ? 5.803 7.315 -11.400 1.00 97.38 92 LYS A N 1
ATOM 769 C CA . LYS A 1 92 ? 5.662 7.630 -12.831 1.00 97.38 92 LYS A CA 1
ATOM 770 C C . LYS A 1 92 ? 6.985 7.520 -13.578 1.00 97.38 92 LYS A C 1
ATOM 772 O O . LYS A 1 92 ? 6.987 7.071 -14.722 1.00 97.38 92 LYS A O 1
ATOM 777 N N . ARG A 1 93 ? 8.095 7.949 -12.970 1.00 97.88 93 ARG A N 1
ATOM 778 C CA . ARG A 1 93 ? 9.426 7.823 -13.574 1.00 97.88 93 ARG A CA 1
ATOM 779 C C . ARG A 1 93 ? 9.799 6.353 -13.745 1.00 97.88 93 ARG A C 1
ATOM 781 O O . ARG A 1 93 ? 10.100 5.942 -14.860 1.00 97.88 93 ARG A O 1
ATOM 788 N N . GLU A 1 94 ? 9.713 5.567 -12.674 1.00 97.25 94 GLU A N 1
ATOM 789 C CA . GLU A 1 94 ? 10.093 4.149 -12.690 1.00 97.25 94 GLU A CA 1
ATOM 790 C C . GLU A 1 94 ? 9.178 3.312 -13.592 1.00 97.25 94 GLU A C 1
ATOM 792 O O . GLU A 1 94 ? 9.650 2.434 -14.312 1.00 97.25 94 GLU A O 1
ATOM 797 N N . LEU A 1 95 ? 7.882 3.632 -13.639 1.00 94.94 95 LEU A N 1
ATOM 798 C CA . LEU A 1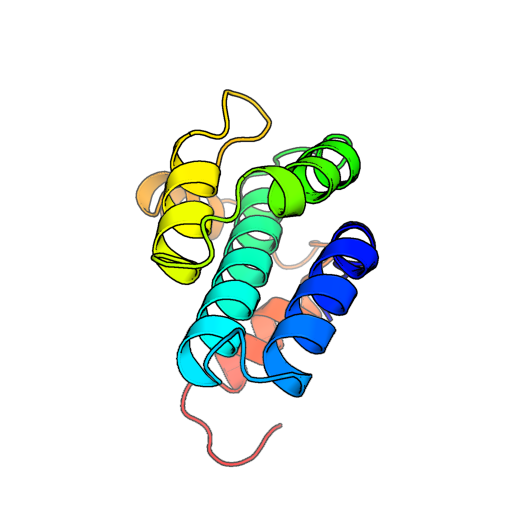 95 ? 6.911 2.966 -14.510 1.00 94.94 95 LEU A CA 1
ATOM 799 C C . LEU A 1 95 ? 7.279 3.077 -16.002 1.00 94.94 95 LEU A C 1
ATOM 801 O O . LEU A 1 95 ? 6.970 2.169 -16.767 1.00 94.94 95 LEU A O 1
ATOM 805 N N . LYS A 1 96 ? 7.932 4.172 -16.418 1.00 94.81 96 LYS A N 1
ATOM 806 C CA . LYS A 1 96 ? 8.322 4.414 -17.819 1.00 94.81 96 LYS A CA 1
ATOM 807 C C . LYS A 1 96 ? 9.607 3.700 -18.232 1.00 94.81 96 LYS A C 1
ATOM 809 O O . LYS A 1 96 ? 9.781 3.430 -19.415 1.00 94.81 96 LYS A O 1
ATOM 814 N N . VAL A 1 97 ? 10.519 3.459 -17.291 1.00 95.69 97 VAL A N 1
ATOM 815 C CA . VAL A 1 97 ? 11.878 2.969 -17.594 1.00 95.69 97 VAL A CA 1
ATOM 816 C C . VAL A 1 97 ? 12.083 1.502 -17.236 1.00 95.69 97 VAL A C 1
ATOM 818 O O . VAL A 1 97 ? 12.973 0.854 -17.778 1.00 95.69 97 VAL A O 1
ATOM 821 N N . ARG A 1 98 ? 11.284 0.963 -16.311 1.00 93.38 98 ARG A N 1
ATOM 822 C CA . ARG A 1 98 ? 11.452 -0.404 -15.824 1.00 93.38 98 ARG A CA 1
ATOM 823 C C . ARG A 1 98 ? 10.878 -1.419 -16.804 1.00 93.38 98 ARG A C 1
ATOM 825 O O . ARG A 1 98 ? 9.784 -1.241 -17.331 1.00 93.38 98 ARG A O 1
ATOM 832 N N . ASP A 1 99 ? 11.568 -2.546 -16.956 1.00 93.81 99 ASP A N 1
ATOM 833 C CA . ASP A 1 99 ? 11.020 -3.714 -17.644 1.00 93.81 99 ASP A CA 1
ATOM 834 C C . ASP A 1 99 ? 9.899 -4.347 -16.798 1.00 93.81 99 ASP A C 1
ATOM 836 O O . ASP A 1 99 ? 10.127 -5.166 -15.903 1.00 93.81 99 ASP A O 1
ATOM 840 N N . LEU A 1 100 ? 8.664 -3.924 -17.073 1.00 92.50 100 LEU A N 1
ATOM 841 C CA . LEU A 1 100 ? 7.450 -4.450 -16.447 1.00 92.50 100 LEU A CA 1
ATOM 842 C C . LEU A 1 100 ? 6.892 -5.691 -17.160 1.00 92.50 100 LEU A C 1
ATOM 844 O O . LEU A 1 100 ? 5.905 -6.277 -16.693 1.00 92.50 100 LEU A O 1
ATOM 848 N N . TYR A 1 101 ? 7.522 -6.114 -18.259 1.00 89.06 101 TYR A N 1
ATOM 849 C CA . TYR A 1 101 ? 7.166 -7.328 -18.983 1.00 89.06 101 TYR A CA 1
ATOM 850 C C . TYR A 1 101 ? 7.831 -8.558 -18.352 1.00 89.06 101 TYR A C 1
ATOM 852 O O . TYR A 1 101 ? 7.172 -9.576 -18.139 1.00 89.06 101 TYR A O 1
ATOM 860 N N . ASN A 1 102 ? 9.091 -8.462 -17.929 1.00 90.44 102 ASN A N 1
ATOM 861 C CA . ASN A 1 102 ? 9.772 -9.527 -17.173 1.00 90.44 102 ASN A CA 1
ATOM 862 C C . ASN A 1 102 ? 9.614 -9.385 -15.647 1.00 90.44 102 ASN A C 1
ATOM 864 O O . ASN A 1 102 ? 10.390 -9.909 -14.849 1.00 90.44 102 ASN A O 1
ATOM 868 N N . PHE A 1 103 ? 8.569 -8.682 -15.217 1.00 89.12 103 PHE A N 1
ATOM 869 C CA . PHE A 1 103 ? 8.299 -8.358 -13.824 1.00 89.12 103 PHE A CA 1
ATOM 870 C C . PHE A 1 103 ? 7.429 -9.408 -13.129 1.00 89.12 103 PHE A C 1
ATOM 872 O O . PHE A 1 103 ? 6.436 -9.885 -13.678 1.00 89.12 103 PHE A O 1
ATOM 879 N N . ARG A 1 104 ? 7.735 -9.715 -11.860 1.00 89.44 104 ARG A N 1
ATOM 880 C CA . ARG A 1 104 ? 7.003 -10.720 -11.061 1.00 89.44 104 ARG A CA 1
ATOM 881 C C . ARG A 1 104 ? 5.491 -10.477 -11.024 1.00 89.44 104 ARG A C 1
ATOM 883 O O . ARG A 1 104 ? 4.716 -11.429 -11.041 1.00 89.44 104 ARG A O 1
ATOM 890 N N . SER A 1 105 ? 5.073 -9.212 -10.992 1.00 90.88 105 SER A N 1
ATOM 891 C CA . SER A 1 105 ? 3.660 -8.826 -10.963 1.00 90.88 105 SER A CA 1
ATOM 892 C C . SER A 1 105 ? 3.107 -8.461 -12.349 1.00 90.88 105 SER A C 1
ATOM 894 O O . SER A 1 105 ? 2.087 -7.775 -12.404 1.00 90.88 105 SER A O 1
ATOM 896 N N . ARG A 1 106 ? 3.726 -8.917 -13.459 1.00 93.19 106 ARG A N 1
ATOM 897 C CA . ARG A 1 106 ? 3.298 -8.635 -14.850 1.00 93.19 106 ARG A CA 1
ATOM 898 C C . ARG A 1 106 ? 1.792 -8.813 -15.035 1.00 93.19 106 ARG A C 1
ATOM 900 O O . ARG A 1 106 ? 1.083 -7.870 -15.362 1.00 93.19 106 ARG A O 1
ATOM 907 N N . SER A 1 107 ? 1.290 -10.023 -14.791 1.00 92.12 107 SER A N 1
ATOM 908 C CA . SER A 1 107 ? -0.117 -10.345 -15.057 1.00 92.12 107 SER A CA 1
ATOM 909 C C . SER A 1 107 ? -1.082 -9.532 -14.198 1.00 92.12 107 SER A C 1
ATOM 911 O O . SER A 1 107 ? -2.223 -9.334 -14.588 1.00 92.12 107 SER A O 1
ATOM 913 N N . TYR A 1 108 ? -0.647 -9.076 -13.020 1.00 91.94 108 TYR A N 1
ATOM 914 C CA . TYR A 1 108 ? -1.484 -8.248 -12.160 1.00 91.94 108 TYR A CA 1
ATOM 915 C C . TYR A 1 108 ? -1.707 -6.859 -12.768 1.00 91.94 108 TYR A C 1
ATOM 917 O O . TYR A 1 108 ? -2.854 -6.445 -12.903 1.00 91.94 108 TYR A O 1
ATOM 925 N N . TRP A 1 109 ? -0.642 -6.153 -13.159 1.00 91.25 109 TRP A N 1
ATOM 926 C CA . TRP A 1 109 ? -0.788 -4.771 -13.625 1.00 91.25 10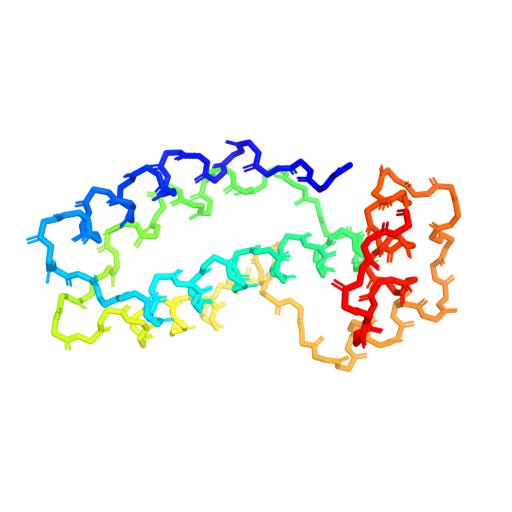9 TRP A CA 1
ATOM 927 C C . TRP A 1 109 ? -1.398 -4.695 -15.025 1.00 91.25 109 TRP A C 1
ATOM 929 O O . TRP A 1 109 ? -2.252 -3.844 -15.254 1.00 91.25 109 TRP A O 1
ATOM 939 N N . LEU A 1 110 ? -1.045 -5.628 -15.920 1.00 92.56 110 LEU A N 1
ATOM 940 C CA . LEU A 1 110 ? -1.664 -5.716 -17.245 1.00 92.56 110 LEU A CA 1
ATOM 941 C C . LEU A 1 110 ? -3.171 -5.955 -17.133 1.00 92.56 110 LEU A C 1
ATOM 943 O O . LEU A 1 110 ? -3.945 -5.212 -17.726 1.00 92.56 110 LEU A O 1
ATOM 947 N N . ARG A 1 111 ? -3.596 -6.903 -16.284 1.00 92.19 111 ARG A N 1
ATOM 948 C CA . ARG A 1 111 ? -5.022 -7.152 -16.028 1.00 92.19 111 ARG A CA 1
ATOM 949 C C . ARG A 1 111 ? -5.721 -5.917 -15.459 1.00 92.19 111 ARG A C 1
ATOM 951 O O . ARG A 1 111 ? -6.868 -5.658 -15.807 1.00 92.19 111 ARG A O 1
ATOM 958 N N . ARG A 1 112 ? -5.060 -5.162 -14.573 1.00 90.81 112 ARG A N 1
ATOM 959 C CA . ARG A 1 112 ? -5.620 -3.925 -14.001 1.00 90.81 112 ARG A CA 1
ATOM 960 C C . ARG A 1 112 ? -5.815 -2.837 -15.048 1.00 90.81 112 ARG A C 1
ATOM 962 O O . ARG A 1 112 ? -6.832 -2.164 -14.986 1.00 90.81 112 ARG A O 1
ATOM 969 N N . LEU A 1 113 ? -4.886 -2.692 -15.989 1.00 90.31 113 LEU A N 1
ATOM 970 C CA . LEU A 1 113 ? -5.030 -1.747 -17.097 1.00 90.31 113 LEU A CA 1
ATOM 971 C C . LEU A 1 113 ? -6.097 -2.184 -18.095 1.00 90.31 113 LEU A C 1
ATOM 973 O O . LEU A 1 113 ? -6.924 -1.377 -18.495 1.00 90.31 113 LEU A O 1
ATOM 977 N N . GLU A 1 114 ? -6.101 -3.460 -18.472 1.00 92.94 114 GLU A N 1
ATOM 978 C CA . GLU A 1 114 ? -7.068 -4.005 -19.424 1.00 92.94 114 GLU A CA 1
ATOM 979 C C . GLU A 1 114 ? -8.510 -3.861 -18.929 1.00 92.94 114 GLU A C 1
ATOM 981 O O . GLU A 1 114 ? -9.412 -3.560 -19.710 1.00 92.94 114 GLU A O 1
ATOM 986 N N . ASN A 1 115 ? -8.712 -4.031 -17.621 1.00 92.50 115 ASN A N 1
ATOM 987 C CA . ASN A 1 115 ? -10.020 -3.953 -16.983 1.00 92.50 115 ASN A CA 1
ATOM 988 C C . ASN A 1 115 ? -10.332 -2.576 -16.375 1.00 92.50 115 ASN A C 1
ATOM 990 O O . ASN A 1 115 ? -11.367 -2.430 -15.721 1.00 92.50 115 ASN A O 1
ATOM 994 N N . ASP A 1 116 ? -9.480 -1.563 -16.570 1.00 90.88 116 ASP A N 1
ATOM 995 C CA . ASP A 1 116 ? -9.792 -0.213 -16.101 1.00 90.88 116 ASP A CA 1
ATOM 996 C C . ASP A 1 116 ? -11.057 0.292 -16.808 1.00 90.88 116 ASP A C 1
ATOM 998 O O . ASP A 1 116 ? -11.165 0.257 -18.034 1.00 90.88 116 ASP A O 1
ATOM 1002 N N . LYS A 1 117 ? -12.048 0.719 -16.018 1.00 89.44 117 LYS A N 1
ATOM 1003 C CA . LYS A 1 117 ? -13.366 1.197 -16.484 1.00 89.44 117 LYS A CA 1
ATOM 1004 C C . LYS A 1 117 ? -14.188 0.189 -17.306 1.00 89.44 117 LYS A C 1
ATOM 1006 O O . LYS A 1 117 ? -15.193 0.581 -17.902 1.00 89.44 117 LYS A O 1
ATOM 1011 N N . ARG A 1 118 ? -13.833 -1.101 -17.313 1.00 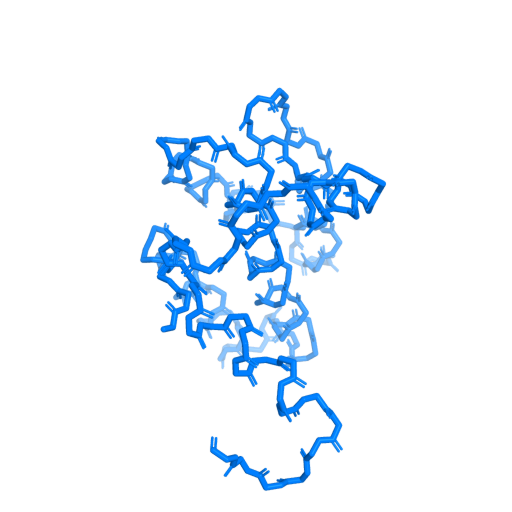88.69 118 ARG A N 1
ATOM 1012 C CA . ARG A 1 118 ? -14.675 -2.154 -17.906 1.00 88.69 118 ARG A CA 1
ATOM 1013 C C . ARG A 1 118 ? -15.702 -2.672 -16.902 1.00 88.69 118 ARG A C 1
ATOM 1015 O O . ARG A 1 118 ? -15.406 -2.831 -15.721 1.00 88.69 118 ARG A O 1
ATOM 1022 N N . ARG A 1 119 ? -16.918 -2.944 -17.388 1.00 80.06 119 ARG A N 1
ATOM 1023 C CA . ARG A 1 119 ? -17.998 -3.555 -16.590 1.00 80.06 119 ARG A CA 1
ATOM 1024 C C . ARG A 1 119 ? -17.818 -5.065 -16.434 1.00 80.06 119 ARG A C 1
ATOM 1026 O O . ARG A 1 119 ? -18.093 -5.600 -15.368 1.00 80.06 119 ARG A O 1
ATOM 1033 N N . GLU A 1 120 ? -17.328 -5.724 -17.478 1.00 84.88 120 GLU A N 1
ATOM 1034 C CA . GLU A 1 120 ? -17.083 -7.167 -17.517 1.00 84.88 120 GLU A CA 1
ATOM 1035 C C . GLU A 1 120 ? -15.580 -7.434 -17.549 1.00 84.88 1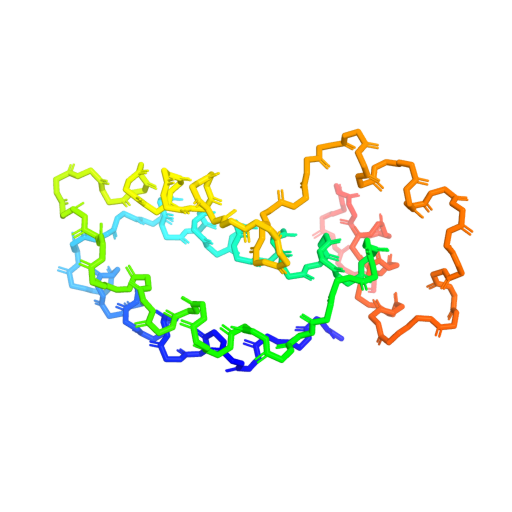20 GLU A C 1
ATOM 1037 O O . GLU A 1 120 ? -14.830 -6.715 -18.217 1.00 84.88 120 GLU A O 1
ATOM 1042 N N . ARG A 1 121 ? -15.141 -8.443 -16.790 1.00 78.62 121 ARG A N 1
ATOM 1043 C CA . ARG A 1 121 ? -13.727 -8.813 -16.724 1.00 78.62 121 ARG A CA 1
ATOM 1044 C C . ARG A 1 121 ? -13.360 -9.687 -17.914 1.00 78.62 121 ARG A C 1
ATOM 1046 O O . ARG A 1 121 ? -14.066 -10.654 -18.185 1.00 78.62 121 ARG A O 1
ATOM 1053 N N . VAL A 1 122 ? -12.249 -9.343 -18.559 1.00 75.88 122 VAL A N 1
ATOM 1054 C CA . VAL A 1 122 ? -11.581 -10.182 -19.566 1.00 75.88 122 VAL A CA 1
ATOM 1055 C C . VAL A 1 122 ? -10.622 -11.152 -18.892 1.00 75.88 122 VAL A C 1
ATOM 1057 O O . VAL A 1 122 ? -9.970 -10.742 -17.896 1.00 75.88 122 VAL A O 1
#

Foldseek 3Di:
DQDPVLLVVVLVVLVVCCVVVLDPPVLNVVLVVVSVQQSVLCQLLVQDCPCSNVLNVCQVVQADSVCGSVSNVVSQCPQDDSSHRDDPVSSVVSVVPDPLVPGPCNVVVVQCVVCVVPPDGD

Sequence (122 aa):
ELKVDVAYPFLLALYHDYKNGDLSHEDFLSIIRLIESYVFRRAVCAIPTNSLNKTFATFYKVINKENYLESIQVHFLNLPSYRRFPNDDEFKRELKVRDLYNFRSRSYWLRRLENDKRRERV

pLDDT: mean 93.59, std 4.38, range [73.44, 98.0]

Radius of gyration: 15.3 Å; chains: 1; bounding box: 33×24×37 Å